Protein AF-A0A971YCW2-F1 (afdb_monomer)

Solvent-accessible surface area (backbone atoms only — not comparable to full-atom values): 6530 Å² total; per-residue (Å²): 135,85,82,80,51,70,71,58,52,50,54,52,48,53,51,53,53,47,54,51,48,53,53,48,50,53,53,34,52,77,71,71,57,63,78,80,87,47,88,75,59,74,51,31,53,78,80,80,76,90,45,73,65,56,50,53,50,53,54,53,55,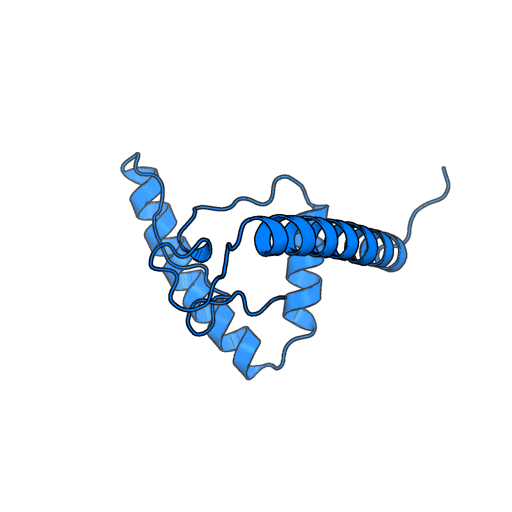51,69,73,46,57,67,70,60,42,50,54,29,49,55,39,38,54,56,43,52,56,52,39,51,53,30,48,75,71,74,38,82,44,77,52,71,44,41,55,52,51,98,85,38,65,68,88,113

Sequence (109 aa):
MKKILPAQAFRKLAHLYTEMQDLYQRHATALGLTCDGCTQNCCTSYFQHHTYIEWAYLIHGLHTLPEAERALYTERAQAYVHQATHDLASGQRPAIMCPVNNEGRCGMY

Radius of gyration: 16.22 Å; Cα contacts (8 Å, |Δi|>4): 62; chains: 1; bounding box: 45×37×33 Å

pLDDT: mean 91.52, std 7.2, range [52.75, 97.81]

Foldseek 3Di:
DPDDDLVNLLVVVVVVVVVVVVVVVVVCVVVVHDLVVDPDQPQLADDDDPDPNVVVNVVVLLVVDDPVLNVQLVVLVVVVVVVCVVCVVVVHHGRDGRSQDDPSDRVSD

Structure (mmCIF, N/CA/C/O backbone):
data_AF-A0A971YCW2-F1
#
_entry.id   AF-A0A971YCW2-F1
#
loop_
_atom_site.group_PDB
_atom_site.id
_atom_site.type_symbol
_atom_site.label_atom_id
_atom_site.label_alt_id
_atom_site.label_comp_id
_atom_site.label_asym_id
_atom_site.label_entity_id
_atom_site.label_seq_id
_atom_site.pdbx_PDB_ins_code
_atom_site.Cartn_x
_atom_site.Cartn_y
_atom_site.Cartn_z
_atom_site.occupancy
_atom_site.B_iso_or_equiv
_atom_site.auth_seq_id
_atom_site.auth_comp_id
_atom_site.auth_asym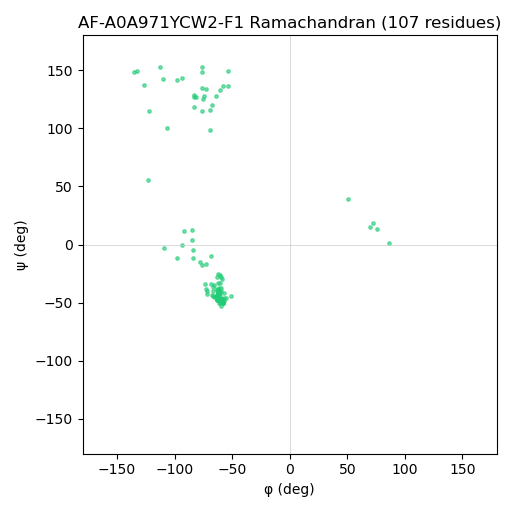_id
_atom_site.auth_atom_id
_atom_site.pdbx_PDB_model_num
ATOM 1 N N . MET A 1 1 ? 27.749 15.963 4.899 1.00 52.75 1 MET A N 1
ATOM 2 C CA . MET A 1 1 ? 26.662 14.976 4.684 1.00 52.75 1 MET A CA 1
ATOM 3 C C . MET A 1 1 ? 26.569 14.632 3.206 1.00 52.75 1 MET A C 1
ATOM 5 O O . MET A 1 1 ? 26.441 15.542 2.395 1.00 52.75 1 MET A O 1
ATOM 9 N N . LYS A 1 2 ? 26.650 13.349 2.839 1.00 65.50 2 LYS A N 1
ATOM 10 C CA . LYS A 1 2 ? 26.453 12.911 1.449 1.00 65.50 2 LYS A CA 1
ATOM 11 C C . LYS A 1 2 ? 24.947 12.935 1.158 1.00 65.50 2 LYS A C 1
ATOM 13 O O . LYS A 1 2 ? 24.199 12.220 1.818 1.00 65.50 2 LYS A O 1
ATOM 18 N N . LYS A 1 3 ? 24.496 13.800 0.243 1.00 72.81 3 LYS A N 1
ATOM 19 C CA . LYS A 1 3 ? 23.077 13.878 -0.144 1.00 72.81 3 LYS A CA 1
ATOM 20 C C . LYS A 1 3 ? 22.668 12.553 -0.795 1.00 72.81 3 LYS A C 1
ATOM 22 O O . LYS A 1 3 ? 23.345 12.088 -1.709 1.00 72.81 3 LYS A O 1
ATOM 27 N N . ILE A 1 4 ? 21.588 11.948 -0.311 1.00 76.94 4 ILE A N 1
ATOM 28 C CA . ILE A 1 4 ? 20.981 10.769 -0.935 1.00 76.94 4 ILE A CA 1
ATOM 29 C C . ILE A 1 4 ? 20.067 11.268 -2.053 1.00 76.94 4 ILE A C 1
ATOM 31 O O . ILE A 1 4 ? 19.236 12.146 -1.829 1.00 76.94 4 ILE A O 1
ATOM 35 N N . LEU A 1 5 ? 20.232 10.724 -3.256 1.00 87.69 5 LEU A N 1
ATOM 36 C CA . LEU A 1 5 ? 19.343 11.019 -4.381 1.00 87.69 5 LEU A CA 1
ATOM 37 C C . LEU A 1 5 ? 18.016 10.255 -4.217 1.00 87.69 5 LEU A C 1
ATOM 39 O O . LEU A 1 5 ? 18.052 9.121 -3.730 1.00 87.69 5 LEU A O 1
ATOM 43 N N . PRO A 1 6 ? 16.868 10.787 -4.683 1.00 85.44 6 PRO A N 1
ATOM 44 C CA . PRO A 1 6 ? 15.569 10.110 -4.574 1.00 85.44 6 PRO A CA 1
ATOM 45 C C . PRO A 1 6 ? 15.584 8.660 -5.078 1.00 85.44 6 PRO A C 1
ATOM 47 O O . PRO A 1 6 ? 15.157 7.752 -4.372 1.00 85.44 6 PRO A O 1
ATOM 50 N N . ALA A 1 7 ? 16.207 8.407 -6.233 1.00 87.38 7 ALA A N 1
ATOM 51 C CA . ALA A 1 7 ? 16.346 7.058 -6.785 1.00 87.38 7 ALA A CA 1
ATOM 52 C C . ALA A 1 7 ? 17.127 6.097 -5.866 1.00 87.38 7 ALA A C 1
ATOM 54 O O . ALA A 1 7 ? 16.845 4.903 -5.818 1.00 87.38 7 ALA A O 1
ATOM 55 N N . GLN A 1 8 ? 18.115 6.597 -5.117 1.00 91.69 8 GLN A N 1
ATOM 56 C CA . GLN A 1 8 ? 18.839 5.779 -4.145 1.00 91.69 8 GLN A CA 1
ATOM 57 C C . GLN A 1 8 ? 17.976 5.483 -2.913 1.00 91.69 8 GLN A C 1
ATOM 59 O O . GLN A 1 8 ? 18.045 4.370 -2.395 1.00 91.69 8 GLN A O 1
ATOM 64 N N . ALA A 1 9 ? 17.172 6.446 -2.453 1.00 91.75 9 ALA A N 1
ATOM 65 C CA . ALA A 1 9 ? 16.229 6.228 -1.359 1.00 91.75 9 ALA A CA 1
ATOM 66 C C . ALA A 1 9 ? 15.174 5.176 -1.740 1.00 91.75 9 ALA A C 1
ATOM 68 O O . ALA A 1 9 ? 14.981 4.219 -0.997 1.00 91.75 9 ALA A O 1
ATOM 69 N N . PHE A 1 10 ? 14.584 5.282 -2.934 1.00 93.88 10 PHE A N 1
ATOM 70 C CA . PHE A 1 10 ? 13.588 4.324 -3.424 1.00 93.88 10 PHE A CA 1
ATOM 71 C C . PHE A 1 10 ? 14.150 2.9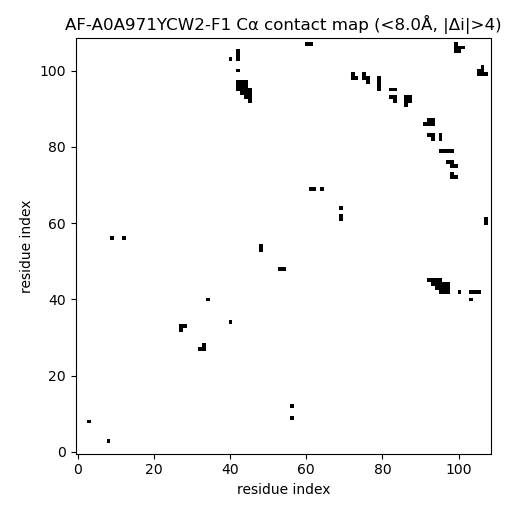15 -3.604 1.00 93.88 10 PHE A C 1
ATOM 73 O O . PHE A 1 10 ? 13.490 1.957 -3.222 1.00 93.88 10 PHE A O 1
ATOM 80 N N . ARG A 1 11 ? 15.393 2.759 -4.084 1.00 93.44 11 ARG A N 1
ATOM 81 C CA . ARG A 1 11 ? 16.039 1.434 -4.127 1.00 93.44 11 ARG A CA 1
ATOM 82 C C . ARG A 1 11 ? 16.205 0.811 -2.741 1.00 93.44 11 ARG A C 1
ATOM 84 O O . ARG A 1 11 ? 16.003 -0.387 -2.587 1.00 93.44 11 ARG A O 1
ATOM 91 N N . LYS A 1 12 ? 16.574 1.611 -1.736 1.00 94.31 12 LYS A N 1
ATOM 92 C CA . LYS A 1 12 ? 16.700 1.120 -0.355 1.00 94.31 12 LYS A CA 1
ATOM 93 C C . LYS A 1 12 ? 15.346 0.723 0.234 1.00 94.31 12 LYS A C 1
ATOM 95 O O . LYS A 1 12 ? 15.278 -0.297 0.904 1.00 94.31 12 LYS A O 1
ATOM 100 N N . LEU A 1 13 ? 14.290 1.494 -0.036 1.00 93.62 13 LEU A N 1
ATOM 101 C CA . LEU A 1 13 ? 12.925 1.149 0.379 1.00 93.62 13 LEU A CA 1
ATOM 102 C C . LEU A 1 13 ? 12.431 -0.124 -0.295 1.00 93.62 13 LEU A C 1
ATOM 104 O O . LEU A 1 13 ? 11.908 -0.987 0.392 1.00 93.62 13 LEU A O 1
ATOM 108 N N . ALA A 1 14 ? 12.642 -0.263 -1.606 1.00 93.44 14 ALA A N 1
ATOM 109 C CA . ALA A 1 14 ? 12.263 -1.463 -2.346 1.00 93.44 14 ALA A CA 1
ATOM 110 C C . ALA A 1 14 ? 12.893 -2.714 -1.721 1.00 93.44 14 ALA A C 1
ATOM 112 O O . ALA A 1 14 ? 12.205 -3.699 -1.469 1.00 93.44 14 ALA A O 1
ATOM 113 N N . HIS A 1 15 ? 14.190 -2.642 -1.407 1.00 95.94 15 HIS A N 1
ATOM 114 C CA . HIS A 1 15 ? 14.895 -3.722 -0.726 1.00 95.94 15 HIS A CA 1
ATOM 115 C C . HIS A 1 15 ? 14.307 -4.009 0.663 1.00 95.94 15 HIS A C 1
ATOM 117 O O . HIS A 1 15 ? 13.948 -5.150 0.931 1.00 95.94 15 HIS A O 1
ATOM 123 N N . LEU A 1 16 ? 14.122 -2.980 1.498 1.00 94.81 16 LEU A N 1
ATOM 124 C CA . LEU A 1 16 ? 13.543 -3.122 2.838 1.00 94.81 16 LEU A CA 1
ATOM 125 C C . LEU A 1 16 ? 12.138 -3.747 2.804 1.00 94.81 16 LEU A C 1
ATOM 127 O O . LEU A 1 16 ? 11.858 -4.680 3.549 1.00 94.81 16 LEU A O 1
ATOM 131 N N . TYR A 1 17 ? 11.252 -3.248 1.942 1.00 92.88 17 TYR A N 1
ATOM 132 C CA . TYR A 1 17 ? 9.885 -3.756 1.838 1.00 92.88 17 TYR A CA 1
ATOM 133 C C . TYR A 1 17 ? 9.831 -5.174 1.270 1.00 92.88 17 TYR A C 1
ATOM 135 O O . TYR A 1 17 ? 9.005 -5.959 1.727 1.00 92.88 17 TYR A O 1
ATOM 143 N N . THR A 1 18 ? 10.737 -5.530 0.354 1.00 94.62 18 THR A N 1
ATOM 144 C CA . THR A 1 18 ? 10.877 -6.916 -0.123 1.00 94.62 18 THR A CA 1
ATOM 145 C C . THR A 1 18 ? 11.294 -7.838 1.021 1.00 94.62 18 THR A C 1
ATOM 147 O O . THR A 1 18 ? 10.647 -8.853 1.253 1.00 94.62 18 THR A O 1
ATOM 150 N N . GLU A 1 19 ? 12.306 -7.460 1.808 1.00 97.44 19 GLU A N 1
ATOM 151 C CA . GLU A 1 19 ? 12.741 -8.262 2.959 1.00 97.44 19 GLU A CA 1
ATOM 152 C C . GLU A 1 19 ? 11.630 -8.434 4.004 1.00 97.44 19 GLU A C 1
ATOM 154 O O . GLU A 1 19 ? 11.437 -9.533 4.532 1.00 97.44 19 GLU A O 1
ATOM 159 N N . MET A 1 20 ? 10.875 -7.367 4.286 1.00 95.06 20 MET A N 1
ATOM 160 C CA . MET A 1 20 ? 9.721 -7.416 5.188 1.00 95.06 20 MET A CA 1
ATOM 161 C C . MET A 1 20 ? 8.633 -8.360 4.665 1.00 95.06 20 MET A C 1
ATOM 163 O O . MET A 1 20 ? 8.124 -9.178 5.433 1.00 95.06 20 MET A O 1
ATOM 167 N N . GLN A 1 21 ? 8.300 -8.269 3.375 1.00 92.06 21 GLN A N 1
ATOM 168 C CA . GLN A 1 21 ? 7.304 -9.124 2.734 1.00 92.06 21 GLN A CA 1
ATOM 169 C C . GLN A 1 21 ? 7.736 -10.595 2.748 1.00 92.06 21 GLN A C 1
ATOM 171 O O . GLN A 1 21 ? 6.945 -11.460 3.121 1.00 92.06 21 GLN A O 1
ATOM 176 N N . ASP A 1 22 ? 8.995 -10.886 2.422 1.00 95.19 22 ASP A N 1
ATOM 177 C CA . ASP A 1 22 ? 9.532 -12.248 2.419 1.00 95.19 22 ASP A CA 1
ATOM 178 C C . ASP A 1 22 ? 9.518 -12.864 3.822 1.00 95.19 22 ASP A C 1
ATOM 180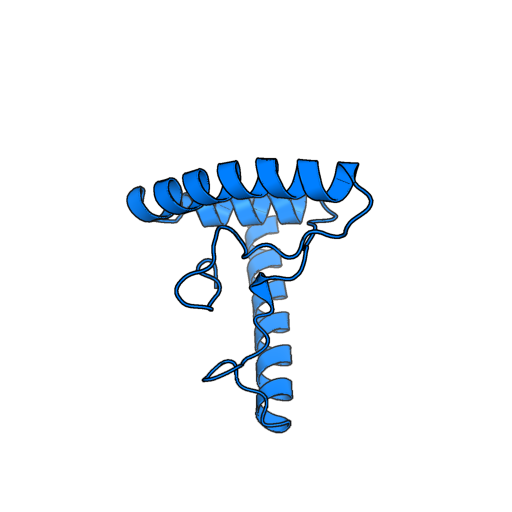 O O . ASP A 1 22 ? 9.136 -14.023 4.003 1.00 95.19 22 ASP A O 1
ATOM 184 N N . LEU A 1 23 ? 9.920 -12.095 4.841 1.00 96.69 23 LEU A N 1
ATOM 185 C CA . LEU A 1 23 ? 9.850 -12.530 6.236 1.00 96.69 23 LEU A CA 1
ATOM 186 C C . LEU A 1 23 ? 8.406 -12.801 6.659 1.00 96.69 23 LEU A C 1
ATOM 188 O O . LEU A 1 23 ? 8.134 -13.864 7.223 1.00 96.69 23 LEU A O 1
ATOM 192 N N . TYR A 1 24 ? 7.488 -11.882 6.354 1.00 92.25 24 TYR A N 1
ATOM 193 C CA . TYR A 1 24 ? 6.069 -12.057 6.644 1.00 92.25 24 TYR A CA 1
ATOM 194 C C . TYR A 1 24 ? 5.522 -13.323 5.978 1.00 92.25 24 TYR A C 1
ATOM 196 O O . TYR A 1 24 ? 4.951 -14.171 6.663 1.00 92.25 24 TYR A O 1
ATOM 204 N N . GLN A 1 25 ? 5.767 -13.504 4.678 1.00 91.69 25 GLN A N 1
ATOM 205 C CA . GLN A 1 25 ? 5.273 -14.650 3.920 1.00 91.69 25 GLN A CA 1
ATOM 206 C C . GLN A 1 25 ? 5.828 -15.972 4.456 1.00 91.69 25 GLN A C 1
ATOM 208 O O . GLN A 1 25 ? 5.071 -16.937 4.595 1.00 91.69 25 GLN A O 1
ATOM 213 N N . ARG A 1 26 ? 7.121 -16.030 4.808 1.00 96.00 26 ARG A N 1
ATOM 214 C CA . ARG A 1 26 ? 7.730 -17.220 5.428 1.00 96.00 26 ARG A CA 1
ATOM 215 C C . ARG A 1 26 ? 7.010 -17.618 6.716 1.00 96.00 26 ARG A C 1
ATOM 217 O O . ARG A 1 26 ? 6.660 -18.785 6.881 1.00 96.00 26 ARG A O 1
ATOM 224 N N . HIS A 1 27 ? 6.764 -16.660 7.608 1.00 96.50 27 HIS A N 1
ATOM 225 C CA . HIS A 1 27 ? 6.089 -16.934 8.877 1.00 96.50 27 HIS A CA 1
ATOM 226 C C . HIS A 1 27 ? 4.599 -17.243 8.698 1.00 96.50 27 HIS A C 1
ATOM 228 O O . HIS A 1 27 ? 4.111 -18.196 9.300 1.00 96.50 27 HIS A O 1
ATOM 234 N N . ALA A 1 28 ? 3.891 -16.501 7.843 1.00 92.81 28 ALA A N 1
ATOM 235 C CA . ALA A 1 28 ? 2.487 -16.753 7.525 1.00 92.81 28 ALA A CA 1
ATOM 236 C C . ALA A 1 28 ? 2.290 -18.175 6.981 1.00 92.81 28 ALA A C 1
ATOM 238 O O . ALA A 1 28 ? 1.440 -18.915 7.474 1.00 92.81 28 ALA A O 1
ATOM 239 N N . THR A 1 29 ? 3.153 -18.592 6.049 1.00 93.50 29 THR A N 1
ATOM 240 C CA . THR A 1 29 ? 3.125 -19.937 5.458 1.00 93.50 29 THR A CA 1
ATOM 241 C C . THR A 1 29 ? 3.385 -21.016 6.511 1.00 93.50 29 THR A C 1
ATOM 243 O O . THR A 1 29 ? 2.646 -21.994 6.576 1.00 93.50 29 THR A O 1
ATOM 246 N N . ALA A 1 30 ? 4.387 -20.829 7.379 1.00 96.56 30 ALA A N 1
ATOM 247 C CA . ALA A 1 30 ? 4.691 -21.772 8.460 1.00 96.56 30 ALA A CA 1
ATOM 248 C C . ALA A 1 30 ? 3.542 -21.923 9.479 1.00 96.56 30 ALA A C 1
ATOM 250 O O . ALA A 1 30 ? 3.432 -22.960 10.129 1.00 96.56 30 ALA A O 1
ATOM 251 N N . LEU A 1 31 ? 2.686 -20.905 9.603 1.00 95.56 31 LEU A N 1
ATOM 252 C CA . LEU A 1 31 ? 1.498 -20.901 10.462 1.00 95.56 31 LEU A CA 1
ATOM 253 C C . LEU A 1 31 ? 0.214 -21.342 9.734 1.00 95.56 31 LEU A C 1
ATOM 255 O O . LEU A 1 31 ? -0.847 -21.371 10.353 1.00 95.56 31 LEU A O 1
ATOM 259 N N . GLY A 1 32 ? 0.282 -21.674 8.439 1.00 92.69 32 GLY A N 1
ATOM 260 C CA . GLY A 1 32 ? -0.886 -22.050 7.634 1.00 92.69 32 GLY A CA 1
ATOM 261 C C . GLY A 1 32 ? -1.824 -20.885 7.290 1.00 92.69 32 GLY A C 1
ATOM 262 O O . GLY A 1 32 ? -2.981 -21.113 6.943 1.00 92.69 32 GLY A O 1
ATOM 263 N N . LEU A 1 33 ? -1.354 -19.639 7.392 1.00 89.62 33 LEU A N 1
ATOM 264 C CA . LEU A 1 33 ? -2.125 -18.451 7.033 1.00 89.62 33 LEU A CA 1
ATOM 265 C C . LEU A 1 33 ? -2.070 -18.227 5.515 1.00 89.62 33 LEU A C 1
ATOM 267 O O . LEU A 1 33 ? -0.987 -18.141 4.935 1.00 89.62 33 LEU A O 1
ATOM 271 N N . THR A 1 34 ? -3.237 -18.097 4.879 1.00 85.25 34 THR A N 1
ATOM 272 C CA . THR A 1 34 ? -3.375 -17.795 3.447 1.00 85.25 34 THR A CA 1
ATOM 273 C C . THR A 1 34 ? -4.431 -16.719 3.204 1.00 85.25 34 THR A C 1
ATOM 275 O O . THR A 1 34 ? -5.415 -16.614 3.935 1.00 85.25 34 THR A O 1
ATOM 278 N N . CYS A 1 35 ? -4.229 -15.921 2.154 1.00 80.94 35 CYS A N 1
ATOM 279 C CA . CYS A 1 35 ? -5.248 -15.002 1.651 1.00 80.94 35 CYS A CA 1
ATOM 280 C C . CYS A 1 35 ? -6.321 -15.725 0.817 1.00 80.94 35 CYS A C 1
ATOM 282 O O . CYS A 1 35 ? -7.383 -15.155 0.566 1.00 80.94 35 CYS A O 1
ATOM 284 N N . ASP A 1 36 ? -6.069 -16.965 0.390 1.00 83.06 36 ASP A N 1
ATOM 285 C CA . ASP A 1 36 ? -7.008 -17.743 -0.416 1.00 83.06 36 ASP A CA 1
ATOM 286 C C . ASP A 1 36 ? -8.226 -18.143 0.422 1.00 83.06 36 ASP A C 1
ATOM 288 O O . ASP A 1 36 ? -8.113 -18.864 1.411 1.00 83.06 36 ASP A O 1
ATOM 292 N N . GLY A 1 37 ? -9.403 -17.642 0.039 1.00 79.50 37 GLY A N 1
ATOM 293 C CA . GLY A 1 37 ? -10.636 -17.858 0.801 1.00 79.50 37 GLY A CA 1
ATOM 294 C C . GLY A 1 37 ? -10.679 -17.123 2.146 1.00 79.50 37 GLY A C 1
ATOM 295 O O . GLY A 1 37 ? -11.525 -17.439 2.982 1.00 79.50 37 GLY A O 1
ATOM 296 N N . CYS A 1 38 ? -9.792 -16.147 2.373 1.00 81.56 38 CYS A N 1
ATOM 297 C CA . CYS A 1 38 ? -9.784 -15.386 3.615 1.00 81.56 38 CYS A CA 1
ATOM 298 C C . CYS A 1 38 ? -11.041 -14.509 3.728 1.00 81.56 38 CYS A C 1
ATOM 300 O O . CYS A 1 38 ? -11.278 -13.621 2.908 1.00 81.56 38 CYS A O 1
ATOM 302 N N . THR A 1 39 ? -11.835 -14.733 4.776 1.00 82.31 39 THR A N 1
ATOM 303 C CA . THR A 1 39 ? -13.043 -13.941 5.062 1.00 82.31 39 THR A CA 1
ATOM 304 C C . THR A 1 39 ? -12.719 -12.573 5.664 1.00 82.31 39 THR A C 1
ATOM 306 O O . THR A 1 39 ? -13.562 -11.677 5.642 1.00 82.31 39 THR A O 1
ATOM 309 N N . GLN A 1 40 ? -11.500 -12.396 6.184 1.00 80.06 40 GLN A N 1
ATOM 310 C CA . GLN A 1 40 ? -11.012 -11.137 6.738 1.00 80.06 40 GLN A CA 1
ATOM 311 C C . GLN A 1 40 ? -10.001 -10.495 5.789 1.00 80.06 40 GLN A C 1
ATOM 313 O O . GLN A 1 40 ? -8.828 -10.863 5.745 1.00 80.06 40 GLN A O 1
ATOM 318 N N . ASN A 1 41 ? -10.455 -9.510 5.016 1.00 81.56 41 ASN A N 1
ATOM 319 C CA . ASN A 1 41 ? -9.582 -8.820 4.081 1.00 81.56 41 ASN A CA 1
ATOM 320 C C . ASN A 1 41 ? -8.783 -7.717 4.789 1.00 81.56 41 ASN A C 1
ATOM 322 O O . ASN A 1 41 ? -9.356 -6.749 5.282 1.00 81.56 41 ASN A O 1
ATOM 326 N N . CYS A 1 42 ? -7.452 -7.816 4.799 1.00 82.88 42 CYS A N 1
ATOM 327 C CA . CYS A 1 42 ? -6.615 -6.787 5.417 1.00 82.88 42 CYS A CA 1
ATOM 328 C C . CYS A 1 42 ? -6.800 -5.402 4.768 1.00 82.88 42 CYS A C 1
ATOM 330 O O . CYS A 1 42 ? -6.650 -4.396 5.461 1.00 82.88 42 CYS A O 1
ATOM 332 N N . CYS A 1 43 ? -7.207 -5.328 3.494 1.00 87.31 43 CYS A N 1
ATOM 333 C CA . CYS A 1 43 ? -7.456 -4.085 2.767 1.00 87.31 43 CYS A CA 1
ATOM 334 C C . CYS A 1 43 ? -8.671 -3.292 3.263 1.00 87.31 43 CYS A C 1
ATOM 336 O O . CYS A 1 43 ? -8.820 -2.150 2.840 1.00 87.31 43 CYS A O 1
ATOM 338 N N . THR A 1 44 ? -9.521 -3.830 4.144 1.00 89.56 44 THR A N 1
ATOM 339 C CA . THR A 1 44 ? -10.562 -3.024 4.810 1.00 89.56 44 THR A CA 1
ATOM 340 C C . THR A 1 44 ? -10.035 -2.283 6.039 1.00 89.56 44 THR A C 1
ATOM 342 O O . THR A 1 44 ? -10.767 -1.517 6.663 1.00 89.56 44 THR A O 1
ATOM 345 N N . SER A 1 45 ? -8.775 -2.509 6.420 1.00 88.88 45 SER A N 1
ATOM 346 C CA . SER A 1 45 ? -8.149 -1.789 7.526 1.00 88.88 45 SER A CA 1
ATOM 347 C C . SER A 1 45 ? -7.854 -0.347 7.122 1.00 88.88 45 SER A C 1
ATOM 349 O O . SER A 1 45 ? -7.261 -0.089 6.076 1.00 88.88 45 SER A O 1
ATOM 351 N N . TYR A 1 46 ? -8.199 0.603 7.992 1.00 91.31 46 TYR A N 1
ATOM 352 C CA . TYR A 1 46 ? -7.777 1.994 7.836 1.00 91.31 46 TYR A CA 1
ATOM 353 C C . TYR A 1 46 ? -6.265 2.119 8.083 1.00 91.31 46 TYR A C 1
ATOM 355 O O . TYR A 1 46 ? -5.829 2.135 9.243 1.00 91.31 46 TYR A O 1
ATOM 363 N N . PHE A 1 47 ? -5.492 2.146 6.990 1.00 87.88 47 PHE A N 1
ATOM 364 C CA . PHE A 1 47 ? -4.036 2.303 6.957 1.00 87.88 47 PHE A CA 1
ATOM 365 C C . PHE A 1 47 ? -3.634 3.766 6.776 1.00 87.88 47 PHE A C 1
ATOM 367 O O . PHE A 1 47 ? -4.269 4.513 6.035 1.00 87.88 47 PHE A O 1
ATOM 374 N N . GLN A 1 48 ? -2.544 4.160 7.433 1.00 88.81 48 GLN A N 1
ATOM 375 C CA . GLN A 1 48 ? -1.962 5.492 7.311 1.00 88.81 48 GLN A CA 1
ATOM 376 C C . GLN A 1 48 ? -0.483 5.368 6.960 1.00 88.81 48 GLN A C 1
ATOM 378 O O . GLN A 1 48 ? 0.234 4.552 7.535 1.00 88.81 48 GLN A O 1
ATOM 383 N N . HIS A 1 49 ? -0.027 6.198 6.028 1.00 90.69 49 HIS A N 1
ATOM 384 C CA . HIS A 1 49 ? 1.396 6.441 5.834 1.00 90.69 49 HIS A CA 1
ATOM 385 C C . HIS A 1 49 ? 1.840 7.498 6.844 1.00 90.69 49 HIS A C 1
ATOM 387 O O . HIS A 1 49 ? 1.249 8.578 6.930 1.00 90.69 49 HIS A O 1
ATOM 393 N N . HIS A 1 50 ? 2.879 7.190 7.609 1.00 91.38 50 HIS A N 1
ATOM 394 C CA . HIS A 1 50 ? 3.341 8.003 8.731 1.00 91.38 50 HIS A CA 1
ATOM 395 C C . HIS A 1 50 ? 4.523 8.906 8.361 1.00 91.38 50 HIS A C 1
ATOM 397 O O . HIS A 1 50 ? 4.879 9.808 9.119 1.00 91.38 50 HIS A O 1
ATOM 403 N N . THR A 1 51 ? 5.128 8.695 7.193 1.00 93.38 51 THR A N 1
ATOM 404 C CA . THR A 1 51 ? 6.303 9.434 6.732 1.00 93.38 51 THR A CA 1
ATOM 405 C C . THR A 1 51 ? 6.142 9.911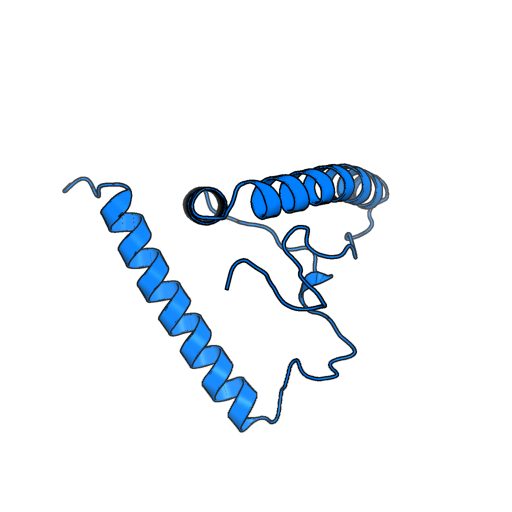 5.291 1.00 93.38 51 THR A C 1
ATOM 407 O O . THR A 1 51 ? 5.526 9.254 4.454 1.00 93.38 51 THR A O 1
ATOM 410 N N . TYR A 1 52 ? 6.761 11.045 4.952 1.00 93.62 52 TYR A N 1
ATOM 411 C CA . TYR A 1 52 ? 6.755 11.550 3.571 1.00 93.62 52 TYR A CA 1
ATOM 412 C C . TYR A 1 52 ? 7.384 10.581 2.571 1.00 93.62 52 TYR A C 1
ATOM 414 O O . TYR A 1 52 ? 7.033 10.592 1.394 1.00 93.62 52 TYR A O 1
ATOM 422 N N . ILE A 1 53 ? 8.324 9.752 3.027 1.00 92.56 53 ILE A N 1
ATOM 423 C CA . ILE A 1 53 ? 9.007 8.807 2.154 1.00 92.56 53 ILE A CA 1
ATOM 424 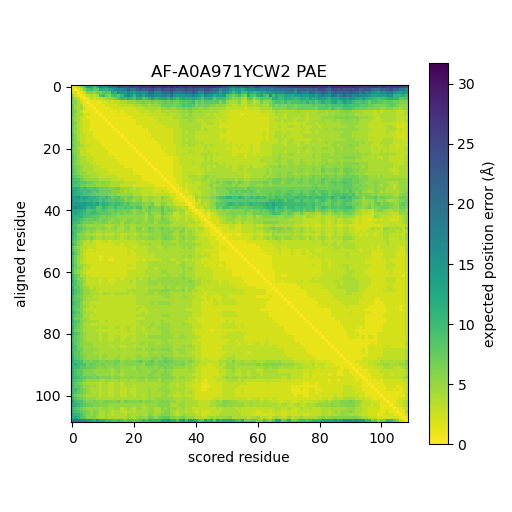C C . ILE A 1 53 ? 8.102 7.627 1.769 1.00 92.56 53 ILE A C 1
ATOM 426 O O . ILE A 1 53 ? 8.162 7.188 0.624 1.00 92.56 53 ILE A O 1
ATOM 430 N N . GLU A 1 54 ? 7.215 7.181 2.665 1.00 91.81 54 GLU A N 1
ATOM 431 C CA . GLU A 1 54 ? 6.179 6.185 2.356 1.00 91.81 54 GLU A CA 1
ATOM 432 C C . GLU A 1 54 ? 5.205 6.716 1.300 1.00 91.81 54 GLU A C 1
ATOM 434 O O . GLU A 1 54 ? 4.969 6.053 0.291 1.00 91.81 54 GLU A O 1
ATOM 439 N N . TRP A 1 55 ? 4.717 7.950 1.477 1.00 93.56 55 TRP A N 1
ATOM 440 C CA . TRP A 1 55 ? 3.861 8.619 0.492 1.00 93.56 55 TRP A CA 1
ATOM 441 C C . TRP A 1 55 ? 4.543 8.745 -0.873 1.00 93.56 55 TRP A C 1
ATOM 443 O O . TRP A 1 55 ? 3.972 8.372 -1.897 1.00 93.56 55 TRP A O 1
ATOM 453 N N . ALA A 1 56 ? 5.779 9.251 -0.896 1.00 94.00 56 ALA A N 1
ATOM 454 C CA . ALA A 1 56 ? 6.527 9.441 -2.134 1.00 94.00 56 ALA A CA 1
ATOM 455 C C . ALA A 1 56 ? 6.780 8.115 -2.866 1.00 94.00 56 ALA A C 1
ATOM 457 O O . ALA A 1 56 ? 6.721 8.074 -4.095 1.00 94.00 56 ALA A O 1
ATOM 458 N N . TYR A 1 57 ? 7.044 7.037 -2.124 1.00 93.88 57 TYR A N 1
ATOM 459 C CA . TYR A 1 57 ? 7.271 5.717 -2.700 1.00 93.88 57 TYR A CA 1
ATOM 460 C C . TYR A 1 57 ? 5.981 5.081 -3.243 1.00 93.88 57 TYR A C 1
ATOM 462 O O . TYR A 1 57 ? 6.003 4.542 -4.348 1.00 93.88 57 TYR A O 1
ATOM 470 N N . LEU A 1 58 ? 4.842 5.224 -2.549 1.00 92.88 58 LEU A N 1
ATOM 471 C CA . LEU A 1 58 ? 3.537 4.804 -3.080 1.00 92.88 58 LEU A CA 1
ATOM 472 C C . LEU A 1 58 ? 3.211 5.535 -4.390 1.00 92.88 58 LEU A C 1
ATOM 474 O O . LEU A 1 58 ? 2.874 4.903 -5.388 1.00 92.88 58 LEU A O 1
ATOM 478 N N . ILE A 1 59 ? 3.349 6.864 -4.403 1.00 93.19 59 ILE A N 1
ATOM 479 C CA . ILE A 1 59 ? 3.102 7.688 -5.596 1.00 93.19 59 ILE A CA 1
ATOM 480 C C . ILE A 1 59 ? 4.034 7.275 -6.739 1.00 93.19 59 ILE A C 1
ATOM 482 O O . ILE A 1 59 ? 3.608 7.205 -7.891 1.00 93.19 59 ILE A O 1
ATOM 486 N N . HIS A 1 60 ? 5.299 6.973 -6.437 1.00 93.62 60 HIS A N 1
ATOM 487 C CA . HIS A 1 60 ? 6.233 6.458 -7.431 1.00 93.62 60 HIS A CA 1
ATOM 488 C C . HIS A 1 60 ? 5.730 5.156 -8.067 1.00 93.62 60 HIS A C 1
ATOM 490 O O . HIS A 1 60 ? 5.710 5.079 -9.292 1.00 93.62 60 HIS A O 1
ATOM 496 N N . GLY A 1 61 ? 5.263 4.191 -7.267 1.00 93.50 61 GLY A N 1
ATOM 497 C CA . GLY A 1 61 ? 4.668 2.951 -7.776 1.00 93.50 61 GLY A CA 1
ATOM 498 C C . GLY A 1 61 ? 3.386 3.182 -8.583 1.00 93.50 61 GLY A C 1
ATOM 499 O O . GLY A 1 61 ? 3.199 2.586 -9.637 1.00 93.50 61 GLY A O 1
ATOM 500 N N . LEU A 1 62 ? 2.519 4.109 -8.167 1.00 94.75 62 LEU A N 1
ATOM 501 C CA . LEU A 1 62 ? 1.303 4.436 -8.929 1.00 94.75 62 LEU A CA 1
ATOM 502 C C . LEU A 1 62 ? 1.630 4.990 -10.324 1.00 94.75 62 LEU A C 1
ATOM 504 O O . LEU A 1 62 ? 0.906 4.736 -11.286 1.00 94.75 62 LEU A O 1
ATOM 508 N N . HIS A 1 63 ? 2.735 5.725 -10.460 1.00 93.75 63 HIS A N 1
ATOM 509 C CA . HIS A 1 63 ? 3.198 6.220 -11.755 1.00 93.75 63 HIS A CA 1
ATOM 510 C C . HIS A 1 63 ? 3.794 5.135 -12.659 1.00 93.75 63 HIS A C 1
ATOM 512 O O . HIS A 1 63 ? 3.902 5.376 -13.861 1.00 93.75 63 HIS A O 1
ATOM 518 N N . THR A 1 64 ? 4.164 3.964 -12.130 1.00 93.44 64 THR A N 1
ATOM 519 C CA . THR A 1 64 ? 4.639 2.842 -12.956 1.00 93.44 64 THR A CA 1
ATOM 520 C C . THR A 1 64 ? 3.505 1.992 -13.523 1.00 93.44 64 THR A C 1
ATOM 52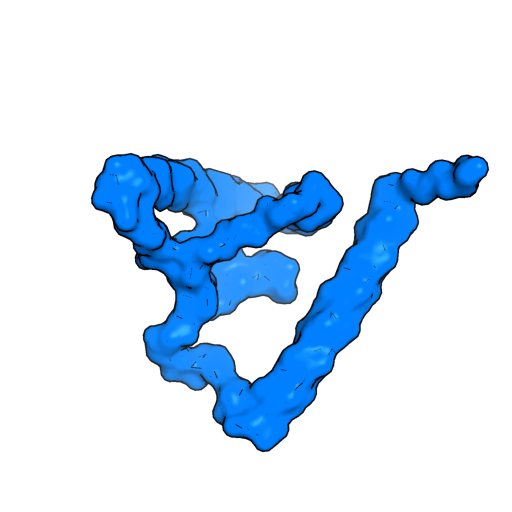2 O O . THR A 1 64 ? 3.757 1.164 -14.394 1.00 93.44 64 THR A O 1
ATOM 525 N N . LEU A 1 65 ? 2.269 2.187 -13.051 1.00 95.50 65 LEU A N 1
ATOM 526 C CA . LEU A 1 65 ? 1.100 1.454 -13.532 1.00 95.50 65 LEU A CA 1
ATOM 527 C C . LEU A 1 65 ? 0.610 1.953 -14.901 1.00 95.50 65 LEU A C 1
ATOM 529 O O . LEU A 1 65 ? 0.747 3.146 -15.214 1.00 95.50 65 LEU A O 1
ATOM 533 N N . PRO A 1 66 ? -0.045 1.076 -15.689 1.00 96.38 66 PRO A N 1
ATOM 534 C CA . PRO A 1 66 ? -0.813 1.482 -16.858 1.00 96.38 66 PRO A CA 1
ATOM 535 C C . PRO A 1 66 ? -1.847 2.562 -16.522 1.00 96.38 66 PRO A C 1
ATOM 537 O O . PRO A 1 66 ? -2.403 2.612 -15.424 1.00 96.38 66 PRO A O 1
ATOM 540 N N . GLU A 1 67 ? -2.144 3.425 -17.494 1.00 96.56 67 GLU A N 1
ATOM 541 C CA . GLU A 1 67 ? -3.080 4.538 -17.303 1.00 96.56 67 GLU A CA 1
ATOM 542 C C . GLU A 1 67 ? -4.467 4.073 -16.846 1.00 96.56 67 GLU A C 1
ATOM 544 O O . GLU A 1 67 ? -5.032 4.675 -15.938 1.00 96.56 67 GLU A O 1
ATOM 549 N N . ALA A 1 68 ? -4.978 2.981 -17.421 1.00 96.50 68 ALA A N 1
ATOM 550 C CA . ALA A 1 68 ? -6.284 2.431 -17.068 1.00 96.50 68 ALA A CA 1
ATOM 551 C C . ALA A 1 68 ? -6.359 2.009 -15.589 1.00 96.50 68 ALA A C 1
ATOM 553 O O . ALA A 1 68 ? -7.321 2.344 -14.900 1.00 96.50 68 ALA A O 1
ATOM 554 N N . GLU A 1 69 ? -5.324 1.336 -15.079 1.00 96.31 69 GLU A N 1
ATOM 555 C CA . GLU A 1 69 ? -5.251 0.929 -13.671 1.00 96.31 69 GLU A CA 1
ATOM 556 C C . GLU A 1 69 ? -5.134 2.144 -12.748 1.00 96.31 69 GLU A C 1
ATOM 558 O O . GLU A 1 69 ? -5.855 2.255 -11.755 1.00 96.31 69 GLU A O 1
ATOM 563 N N . ARG A 1 70 ? -4.282 3.113 -13.108 1.00 96.12 70 ARG A N 1
ATOM 564 C CA . ARG A 1 70 ? -4.125 4.349 -12.335 1.00 96.12 70 ARG A CA 1
ATOM 565 C C . ARG A 1 70 ? -5.421 5.163 -12.288 1.00 96.12 70 ARG A C 1
ATOM 567 O O . ARG A 1 70 ? -5.750 5.708 -11.233 1.00 96.12 70 ARG A O 1
ATOM 574 N N . ALA A 1 71 ? -6.154 5.251 -13.398 1.00 97.00 71 ALA A N 1
ATOM 575 C CA . ALA A 1 71 ? -7.442 5.938 -13.463 1.00 97.00 71 ALA A CA 1
ATOM 576 C C . ALA A 1 71 ? -8.480 5.259 -12.558 1.00 97.00 71 ALA A C 1
ATOM 578 O O . ALA A 1 71 ? -9.105 5.930 -11.737 1.00 97.00 71 ALA A O 1
ATOM 579 N N . LEU A 1 72 ? -8.573 3.928 -12.628 1.00 97.56 72 LEU A N 1
ATOM 580 C CA . LEU A 1 72 ? -9.457 3.129 -11.780 1.00 97.56 72 LEU A CA 1
ATOM 581 C C . LEU A 1 72 ? -9.154 3.317 -10.285 1.00 97.56 72 LEU A C 1
ATOM 583 O O . LEU A 1 72 ? -10.060 3.541 -9.482 1.00 97.56 72 LEU A O 1
ATOM 587 N N . TYR A 1 73 ? -7.880 3.264 -9.891 1.00 97.25 73 TYR A N 1
ATOM 588 C CA . TYR A 1 73 ? -7.494 3.495 -8.496 1.00 97.25 73 TYR A CA 1
ATOM 589 C C . TYR A 1 73 ? -7.768 4.930 -8.048 1.00 97.25 73 TYR A C 1
ATOM 591 O O . TYR A 1 73 ? -8.143 5.143 -6.897 1.00 97.25 73 TYR A O 1
ATOM 599 N N . THR A 1 74 ? -7.616 5.909 -8.941 1.00 96.56 74 THR A N 1
ATOM 600 C CA . THR A 1 74 ? -7.898 7.319 -8.637 1.00 96.56 74 THR A CA 1
ATOM 601 C C . THR A 1 74 ? -9.386 7.541 -8.371 1.00 96.56 74 THR A C 1
ATOM 603 O O . THR A 1 74 ? -9.734 8.177 -7.378 1.00 96.56 74 THR A O 1
ATOM 606 N N . GLU A 1 75 ? -10.264 6.978 -9.203 1.00 97.81 75 GLU A N 1
ATOM 607 C CA . GLU A 1 75 ? -11.717 7.025 -8.998 1.00 97.81 75 GLU A CA 1
ATOM 608 C C . GLU A 1 75 ? -12.106 6.409 -7.644 1.00 97.81 75 GLU A C 1
ATOM 610 O O . GLU A 1 75 ? -12.770 7.042 -6.818 1.00 97.81 75 GLU A O 1
ATOM 615 N N . ARG A 1 76 ? -11.609 5.198 -7.357 1.00 97.62 76 ARG A N 1
ATOM 616 C CA . ARG A 1 76 ? -11.843 4.524 -6.069 1.00 97.62 76 ARG A CA 1
ATOM 617 C C . ARG A 1 76 ? -11.311 5.337 -4.890 1.00 97.62 76 ARG A C 1
ATOM 619 O O . ARG A 1 76 ? -11.949 5.381 -3.840 1.00 97.62 76 ARG A O 1
ATOM 626 N N . ALA A 1 77 ? -10.165 6.000 -5.050 1.00 96.50 77 ALA A N 1
ATOM 627 C CA . ALA A 1 77 ? -9.566 6.822 -4.005 1.00 96.50 77 ALA A CA 1
ATOM 628 C C . ALA A 1 77 ? -10.412 8.062 -3.689 1.00 96.50 77 ALA A C 1
ATOM 630 O O . ALA A 1 77 ? -10.533 8.426 -2.520 1.00 96.50 77 ALA A O 1
ATOM 631 N N . GLN A 1 78 ? -11.044 8.680 -4.690 1.00 97.75 78 GLN A N 1
ATOM 632 C CA . GLN A 1 78 ? -11.964 9.801 -4.470 1.00 97.75 78 GLN A CA 1
ATOM 633 C C . GLN A 1 78 ? -13.169 9.374 -3.623 1.00 97.75 78 GLN A C 1
ATOM 635 O O . GLN A 1 78 ? -13.480 10.024 -2.621 1.00 97.75 78 GLN A O 1
ATOM 640 N N . ALA A 1 79 ? -13.796 8.245 -3.971 1.00 97.44 79 ALA A N 1
ATOM 641 C CA . ALA A 1 79 ? -14.898 7.681 -3.194 1.00 97.44 79 ALA A CA 1
ATOM 642 C C . ALA A 1 79 ? -14.461 7.315 -1.763 1.00 97.44 79 ALA A C 1
ATOM 644 O O . ALA A 1 79 ? -15.156 7.633 -0.795 1.00 97.44 79 ALA A O 1
ATOM 645 N N . TYR A 1 80 ? -13.277 6.710 -1.623 1.00 97.19 80 TYR A N 1
ATOM 646 C CA . TYR A 1 80 ? -12.693 6.364 -0.328 1.00 97.19 80 TYR A CA 1
ATOM 647 C C . TYR A 1 80 ? -12.497 7.592 0.562 1.00 97.19 80 TYR A C 1
ATOM 649 O O . TYR A 1 80 ? -12.909 7.569 1.716 1.00 97.19 80 TYR A O 1
ATOM 657 N N . VAL A 1 81 ? -11.897 8.672 0.046 1.00 96.75 81 VAL A N 1
ATOM 658 C CA . VAL A 1 81 ? -11.644 9.897 0.824 1.00 96.75 81 VAL A CA 1
ATOM 659 C C . VAL A 1 81 ? -12.951 10.526 1.294 1.00 96.75 81 VAL A C 1
ATOM 661 O O . VAL A 1 81 ? -13.033 10.943 2.450 1.00 96.75 81 VAL A O 1
ATOM 664 N N . HIS A 1 82 ? -13.975 10.564 0.439 1.00 97.25 82 HIS A N 1
ATOM 665 C CA . HIS A 1 82 ? -15.290 11.079 0.812 1.00 97.25 82 HIS A CA 1
ATOM 666 C C . HIS A 1 82 ? -15.892 10.284 1.981 1.00 97.25 82 HIS A C 1
ATOM 668 O O . HIS A 1 82 ? -16.240 10.863 3.012 1.00 97.25 82 HIS A O 1
ATOM 674 N N . GLN A 1 83 ? -15.953 8.955 1.856 1.00 97.00 83 GLN A N 1
ATOM 675 C CA . GLN A 1 83 ? -16.527 8.097 2.892 1.00 97.00 83 GLN A CA 1
ATOM 676 C C . GLN A 1 83 ? -15.683 8.091 4.175 1.00 97.00 83 GLN A C 1
ATOM 678 O O . GLN A 1 83 ? -16.226 8.240 5.265 1.00 97.00 83 GLN A O 1
ATOM 683 N N . ALA A 1 84 ? -14.356 7.999 4.066 1.00 96.38 84 ALA A N 1
ATOM 684 C CA . ALA A 1 84 ? -13.465 8.010 5.223 1.00 96.38 84 ALA A CA 1
ATOM 685 C C . ALA A 1 84 ? -13.577 9.327 6.001 1.00 96.38 84 ALA A C 1
ATOM 687 O O . ALA A 1 84 ? -13.583 9.317 7.228 1.00 96.38 84 ALA A O 1
ATOM 688 N N . THR A 1 85 ? -13.706 10.457 5.299 1.00 96.75 85 THR A N 1
ATOM 689 C CA . THR A 1 85 ? -13.899 11.771 5.929 1.00 96.75 85 THR A CA 1
ATOM 690 C C . THR A 1 85 ? -15.216 11.827 6.700 1.00 96.75 85 THR A C 1
ATOM 692 O O . THR A 1 85 ? -15.238 12.312 7.830 1.00 96.75 85 THR A O 1
ATOM 695 N N . HIS A 1 86 ? -16.298 11.298 6.122 1.00 97.31 86 HIS A N 1
ATOM 696 C CA . HIS A 1 86 ? -17.590 11.187 6.795 1.00 97.31 86 HIS A CA 1
ATOM 697 C C . HIS A 1 86 ? -17.507 10.311 8.059 1.00 97.31 86 HIS A C 1
ATOM 699 O O . HIS A 1 86 ? -17.912 10.746 9.139 1.00 97.31 86 HIS A O 1
ATOM 705 N N . ASP A 1 87 ? -16.927 9.113 7.953 1.00 96.94 87 ASP A N 1
ATOM 706 C CA . ASP A 1 87 ? -16.803 8.176 9.076 1.00 96.94 87 ASP A CA 1
ATOM 707 C C . ASP A 1 87 ? -15.980 8.790 10.215 1.00 96.94 87 ASP A C 1
ATOM 709 O O . ASP A 1 87 ? -16.420 8.800 11.368 1.00 96.94 87 ASP A O 1
ATOM 713 N N . LEU A 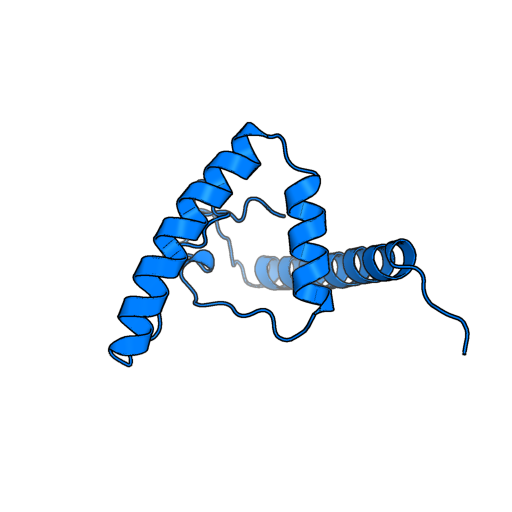1 88 ? -14.837 9.402 9.888 1.00 96.56 88 LEU A N 1
ATOM 714 C CA . LEU A 1 88 ? -13.981 10.082 10.862 1.00 96.56 88 LEU A CA 1
ATOM 715 C C . LEU A 1 88 ? -14.696 11.255 11.541 1.00 96.56 88 LEU A C 1
ATOM 717 O O . LEU A 1 88 ? -14.568 11.417 12.755 1.00 96.56 88 LEU A O 1
ATOM 721 N N . ALA A 1 89 ? -15.475 12.047 10.797 1.00 97.62 89 ALA A N 1
ATOM 722 C CA . ALA A 1 89 ? -16.265 13.143 11.362 1.00 97.62 89 ALA A CA 1
ATOM 723 C C . ALA A 1 89 ? -17.339 12.644 12.346 1.00 97.62 89 ALA A C 1
ATOM 725 O O . ALA A 1 89 ? -17.681 13.348 13.296 1.00 97.62 89 ALA A O 1
ATOM 726 N N . SER A 1 90 ? -17.828 11.415 12.161 1.00 97.00 90 SER A N 1
ATOM 727 C CA . SER A 1 90 ? -18.751 10.743 13.084 1.00 97.00 90 SER A CA 1
ATOM 728 C C . SER A 1 90 ? -18.060 10.015 14.253 1.00 97.00 90 SER A C 1
ATOM 730 O O . SER A 1 90 ? -18.726 9.362 15.055 1.00 97.00 90 SER A O 1
ATOM 732 N N . GLY A 1 91 ? -16.729 10.115 14.370 1.00 96.75 91 GLY A N 1
ATOM 733 C CA . GLY A 1 91 ? -15.941 9.432 15.401 1.00 96.75 91 GLY A CA 1
ATOM 734 C C . GLY A 1 91 ? -15.747 7.933 15.150 1.00 96.75 91 GLY A C 1
ATOM 735 O O . GLY A 1 91 ? -15.330 7.207 16.053 1.00 96.75 91 GLY A O 1
ATOM 736 N N . GLN A 1 92 ? -16.044 7.457 13.941 1.00 96.50 92 GLN A N 1
ATOM 737 C CA . GLN A 1 92 ? -15.895 6.060 13.551 1.00 96.50 92 GLN A CA 1
ATOM 738 C C . GLN A 1 92 ? -14.577 5.842 12.805 1.00 96.50 92 GLN A C 1
ATOM 740 O O . GLN A 1 92 ? -14.141 6.665 11.999 1.00 96.50 92 GLN A O 1
ATOM 745 N N . ARG A 1 93 ? -13.926 4.702 13.064 1.00 94.25 93 ARG A N 1
ATOM 746 C CA . ARG A 1 93 ? -12.775 4.276 12.263 1.00 94.25 93 ARG A CA 1
ATOM 747 C C . ARG A 1 93 ? -13.291 3.744 10.919 1.00 94.25 93 ARG A C 1
ATOM 749 O O . ARG A 1 93 ? -14.085 2.804 10.952 1.00 94.25 93 ARG A O 1
ATOM 756 N N . PRO A 1 94 ? -12.815 4.259 9.770 1.00 94.88 94 PRO A N 1
ATOM 757 C CA . PRO A 1 94 ? -13.253 3.772 8.468 1.00 94.88 94 PRO A CA 1
ATOM 758 C C . PRO A 1 94 ? -13.001 2.269 8.296 1.00 94.88 94 PRO A C 1
ATOM 760 O O . PRO A 1 94 ? -11.920 1.771 8.622 1.00 94.88 94 PRO A O 1
ATOM 763 N N . ALA A 1 95 ? -13.987 1.563 7.750 1.00 92.56 95 ALA A N 1
ATOM 764 C CA . ALA A 1 95 ? -13.911 0.143 7.399 1.00 92.56 95 ALA A CA 1
ATOM 765 C C . ALA A 1 95 ? -14.225 -0.043 5.906 1.00 92.56 95 ALA A C 1
ATOM 767 O O . ALA A 1 95 ? -15.151 -0.751 5.517 1.00 92.56 95 ALA A O 1
ATOM 768 N N . ILE A 1 96 ? -13.472 0.666 5.065 1.00 93.69 96 ILE A N 1
ATOM 769 C CA . ILE A 1 96 ? -13.698 0.786 3.621 1.00 93.69 96 ILE A CA 1
ATOM 770 C C . ILE A 1 96 ? -12.588 0.025 2.894 1.00 93.69 96 ILE A C 1
ATOM 772 O O . ILE A 1 96 ? -11.433 0.056 3.320 1.00 93.69 96 ILE A O 1
ATOM 776 N N . MET A 1 97 ? -12.917 -0.641 1.786 1.00 93.12 97 MET A N 1
ATOM 777 C CA . MET A 1 97 ? -11.930 -1.336 0.958 1.00 93.12 97 MET A CA 1
ATOM 778 C C . MET A 1 97 ? -10.875 -0.366 0.408 1.00 93.12 97 MET A C 1
ATOM 780 O O . MET A 1 97 ? -11.211 0.689 -0.128 1.00 93.12 97 MET A O 1
ATOM 784 N N . CYS A 1 98 ? -9.602 -0.742 0.512 1.00 94.12 98 CYS A N 1
ATOM 785 C CA . CYS A 1 98 ? -8.480 0.025 -0.016 1.00 94.12 98 CYS A CA 1
ATOM 786 C C . CYS A 1 98 ? -8.663 0.342 -1.518 1.00 94.12 98 CYS A C 1
ATOM 788 O O . CYS A 1 98 ? -8.995 -0.565 -2.286 1.00 94.12 98 CYS A O 1
ATOM 790 N N . PRO A 1 99 ? -8.385 1.579 -1.975 1.00 95.44 99 PRO A N 1
ATOM 791 C CA . PRO A 1 99 ? -8.584 1.974 -3.375 1.00 95.44 99 PRO A CA 1
ATOM 792 C C . PRO A 1 99 ? -7.802 1.149 -4.400 1.00 95.44 99 PRO A C 1
ATOM 794 O O . PRO A 1 99 ? -8.255 0.976 -5.531 1.00 95.44 99 PRO A O 1
ATOM 797 N N . VAL A 1 100 ? -6.638 0.634 -3.998 1.00 94.69 100 VAL A N 1
ATOM 798 C CA . VAL A 1 100 ? -5.746 -0.165 -4.851 1.00 94.69 100 VAL A CA 1
ATOM 799 C C . VAL A 1 100 ? -6.018 -1.670 -4.748 1.00 94.69 100 VAL A C 1
ATOM 801 O O . VAL A 1 100 ? -5.199 -2.475 -5.174 1.00 94.69 100 VAL A O 1
ATOM 804 N N . ASN A 1 101 ? -7.130 -2.085 -4.136 1.00 93.50 101 ASN A N 1
ATOM 805 C CA . ASN A 1 101 ? -7.500 -3.495 -4.057 1.00 93.50 101 ASN A CA 1
ATOM 806 C C . ASN A 1 101 ? -8.057 -4.003 -5.398 1.00 93.50 101 ASN A C 1
ATOM 808 O O . ASN A 1 101 ? -8.935 -3.373 -5.988 1.00 93.50 101 ASN A O 1
ATOM 812 N N . ASN A 1 102 ? -7.604 -5.179 -5.823 1.00 92.38 102 ASN A N 1
ATOM 813 C CA . ASN A 1 102 ? -8.145 -5.952 -6.933 1.00 92.38 102 ASN A CA 1
ATOM 814 C C . ASN A 1 102 ? -8.550 -7.334 -6.429 1.00 92.38 102 ASN A C 1
ATOM 816 O O . ASN A 1 102 ? -7.698 -8.116 -6.012 1.00 92.38 102 ASN A O 1
ATOM 820 N N . G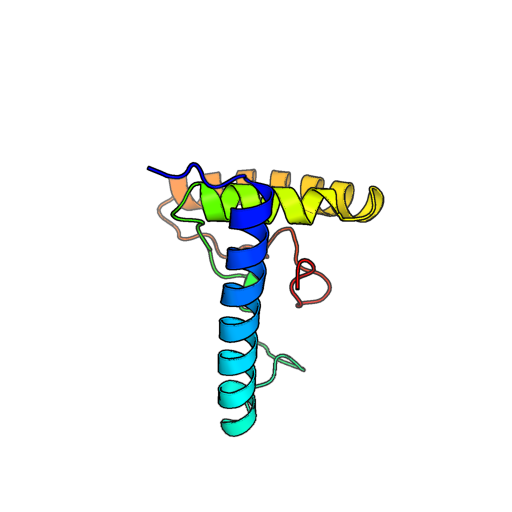LU A 1 103 ? -9.852 -7.625 -6.464 1.00 88.12 103 GLU A N 1
ATOM 821 C CA . GLU A 1 103 ? -10.406 -8.950 -6.139 1.00 88.12 103 GLU A CA 1
ATOM 822 C C . GLU A 1 103 ? -9.908 -9.505 -4.794 1.00 88.12 103 GLU A C 1
ATOM 824 O O . GLU A 1 103 ? -9.613 -10.688 -4.631 1.00 88.12 103 GLU A O 1
ATOM 829 N N . GLY A 1 104 ? -9.784 -8.622 -3.803 1.00 85.25 104 GLY A N 1
ATOM 830 C CA . GLY A 1 104 ? -9.342 -8.984 -2.466 1.00 85.25 104 GLY A CA 1
ATOM 831 C C . GLY A 1 104 ? -7.824 -9.002 -2.266 1.00 85.25 104 GLY A C 1
ATOM 832 O O . GLY A 1 104 ? -7.389 -9.233 -1.138 1.00 85.25 104 GLY A O 1
ATOM 833 N N . ARG A 1 105 ? -7.022 -8.679 -3.285 1.00 86.31 105 ARG A N 1
ATOM 834 C CA . ARG A 1 105 ? -5.558 -8.546 -3.201 1.00 86.31 105 ARG A CA 1
ATOM 835 C C . ARG A 1 105 ? -5.125 -7.101 -3.413 1.00 86.31 105 ARG A C 1
ATOM 837 O O . ARG A 1 105 ? -5.807 -6.327 -4.072 1.00 86.31 105 ARG A O 1
ATOM 844 N N . CYS A 1 106 ? -3.987 -6.714 -2.852 1.00 87.56 106 CYS A N 1
ATOM 845 C CA . CYS A 1 106 ? -3.422 -5.395 -3.118 1.00 87.56 106 CYS A CA 1
ATOM 846 C C . CYS A 1 106 ? -2.808 -5.369 -4.525 1.00 87.56 106 CYS A C 1
ATOM 848 O O . CYS A 1 106 ? -1.980 -6.215 -4.836 1.00 87.56 106 CYS A O 1
ATOM 850 N N . GLY A 1 107 ? -3.184 -4.396 -5.352 1.00 89.31 107 GLY A N 1
ATOM 851 C CA . GLY A 1 107 ? -2.671 -4.219 -6.713 1.00 89.31 107 GLY A CA 1
ATOM 852 C C . GLY A 1 107 ? -1.364 -3.426 -6.811 1.00 89.31 107 GLY A C 1
ATOM 853 O O . GLY A 1 107 ? -1.012 -2.986 -7.898 1.00 89.31 107 GLY A O 1
ATOM 854 N N . MET A 1 108 ? -0.681 -3.198 -5.683 1.00 87.31 108 MET A N 1
ATOM 855 C CA . MET A 1 108 ? 0.628 -2.527 -5.616 1.00 87.31 108 MET A CA 1
ATOM 856 C C . MET A 1 108 ? 1.780 -3.478 -5.247 1.00 87.31 108 MET A C 1
ATOM 858 O O . MET A 1 108 ? 2.920 -3.021 -5.169 1.00 87.31 108 MET A O 1
ATOM 862 N N . TYR A 1 109 ? 1.478 -4.751 -4.969 1.00 66.62 109 TYR A N 1
ATOM 863 C CA . TYR A 1 109 ? 2.447 -5.802 -4.641 1.00 66.62 109 TYR A CA 1
ATOM 864 C C . TYR A 1 109 ? 2.589 -6.791 -5.793 1.00 66.62 109 TYR A C 1
ATOM 866 O O . TYR A 1 109 ? 1.560 -7.071 -6.447 1.00 66.62 109 TYR A O 1
#

Mean predicted aligned error: 4.28 Å

Nearest PDB structures (foldseek):
  2jns-assembly1_A  TM=7.236E-01  e=7.575E+00  Mus musculus

Secondary structure (DSSP, 8-state):
--PPPHHHHHHHHHHHHHHHHHHHHHHHHHTT--STT-SS-GGGS-----SHHHHHHHHHHHHHS-HHHHHHHHHHHHHHHHHHHHHHHTTPPP----TTEETTEETT-